Protein AF-A0A3D3X2X0-F1 (afdb_monomer)

Secondary structure (DSSP, 8-state):
------SS--------TTSSHHHHHHHHHHHHHHTT---EEEEE--SS-----TTSHHHHHHHTT-SEEEEE-SS-EEEEE--

Mean predicted aligned error: 5.51 Å

Foldseek 3Di:
DPPVPDVDDDDDDDDDPPPCPLVVLLVVQLVCVVVVRAAAEEAEDEPDDDPDDPPDSQVSNVVSRRQWYWYDYPHDIDIDGDD

Solvent-accessible surface area (backbone atoms only — not comparable to full-atom values): 5324 Å² total; per-residue (Å²): 131,86,77,83,78,59,99,59,93,83,85,89,88,86,76,68,88,90,73,42,66,63,60,53,49,38,57,46,42,42,59,35,40,76,69,72,43,85,42,72,45,81,42,85,45,62,75,81,68,88,78,81,46,90,88,37,65,71,40,44,37,46,76,23,61,32,40,30,42,37,44,34,33,94,76,52,69,50,77,46,80,60,135

Nearest PDB structures (foldseek):
  4nkr-assembly2_E  TM=4.834E-01  e=2.266E-01  Bacillus spizizenii str. W23
  6thc-assembly2_C  TM=4.000E-01  e=5.083E-01  Mycolicibacterium smegmatis
  6th2-assembly1_A  TM=3.771E-01  e=4.153E-01  Mycolicibacterium smegmatis MC2 155
  6taj-assembly2_BBB-2  TM=3.576E-01  e=1.066E+00  Escherichia coli K-12
  1bpl-assembly1_B  TM=4.172E-01  e=3.348E+00  Bacillus licheniformis

Structure (mmCIF, N/CA/C/O backbone):
data_AF-A0A3D3X2X0-F1
#
_entry.id   AF-A0A3D3X2X0-F1
#
loop_
_atom_site.group_PDB
_atom_site.id
_atom_site.type_symbol
_atom_site.label_atom_id
_atom_site.label_alt_id
_atom_site.label_comp_id
_atom_site.label_asym_id
_atom_site.label_entity_id
_atom_site.label_seq_id
_atom_site.pdbx_PDB_ins_code
_atom_site.Cartn_x
_atom_site.Cartn_y
_atom_site.Cartn_z
_atom_site.occupancy
_atom_site.B_iso_or_equiv
_atom_site.auth_seq_id
_atom_site.auth_comp_id
_atom_site.auth_asym_id
_atom_site.auth_atom_id
_atom_site.pdbx_PDB_model_num
ATOM 1 N N . MET A 1 1 ? 16.180 -9.581 24.155 1.00 43.59 1 MET A N 1
ATOM 2 C CA . MET A 1 1 ? 15.313 -9.756 22.970 1.00 43.59 1 MET A CA 1
ATOM 3 C C . MET A 1 1 ? 14.424 -8.531 22.872 1.00 43.59 1 MET A C 1
ATOM 5 O O . MET A 1 1 ? 13.640 -8.311 23.783 1.00 43.59 1 MET A O 1
ATOM 9 N N . LEU A 1 2 ? 14.601 -7.694 21.848 1.00 47.91 2 LEU A N 1
ATOM 10 C CA . LEU A 1 2 ? 13.723 -6.545 21.625 1.00 47.91 2 LEU A CA 1
ATOM 11 C C . LEU A 1 2 ? 12.378 -7.087 21.136 1.00 47.91 2 LEU A C 1
ATOM 13 O O . LEU A 1 2 ? 12.260 -7.511 19.988 1.00 47.91 2 LEU A O 1
ATOM 17 N N . THR A 1 3 ? 11.379 -7.137 22.013 1.00 58.31 3 THR A N 1
ATOM 18 C CA . THR A 1 3 ? 9.996 -7.317 21.581 1.00 58.31 3 THR A CA 1
ATOM 19 C C . THR A 1 3 ? 9.625 -6.033 20.856 1.00 58.31 3 THR A C 1
ATOM 21 O O . THR A 1 3 ? 9.388 -4.993 21.461 1.00 58.31 3 THR A O 1
ATOM 24 N N . ASN A 1 4 ? 9.693 -6.068 19.529 1.00 57.22 4 ASN A N 1
ATOM 25 C CA . ASN A 1 4 ? 9.326 -4.945 18.681 1.00 57.22 4 ASN A CA 1
ATOM 26 C C . ASN A 1 4 ? 7.795 -4.790 18.777 1.00 57.22 4 ASN A C 1
ATOM 28 O O . ASN A 1 4 ? 7.060 -5.292 17.931 1.00 57.22 4 ASN A O 1
ATOM 32 N N . GLN A 1 5 ? 7.300 -4.188 19.862 1.00 64.75 5 GLN A N 1
ATOM 33 C CA . GLN A 1 5 ? 5.876 -3.927 20.069 1.00 64.75 5 GLN A CA 1
ATOM 34 C C . GLN A 1 5 ? 5.486 -2.721 19.226 1.00 64.75 5 GLN A C 1
ATOM 36 O O . GLN A 1 5 ? 5.442 -1.585 19.692 1.00 64.75 5 GLN A O 1
ATOM 41 N N . TRP A 1 6 ? 5.262 -2.966 17.942 1.00 74.56 6 TRP A N 1
ATOM 42 C CA . TRP A 1 6 ? 4.679 -1.954 17.083 1.00 74.56 6 TRP A CA 1
ATOM 43 C C . TRP A 1 6 ? 3.217 -1.803 17.501 1.00 74.56 6 TRP A C 1
ATOM 45 O O . TRP A 1 6 ? 2.534 -2.814 17.673 1.00 74.56 6 TRP A O 1
ATOM 55 N N . PRO A 1 7 ? 2.710 -0.568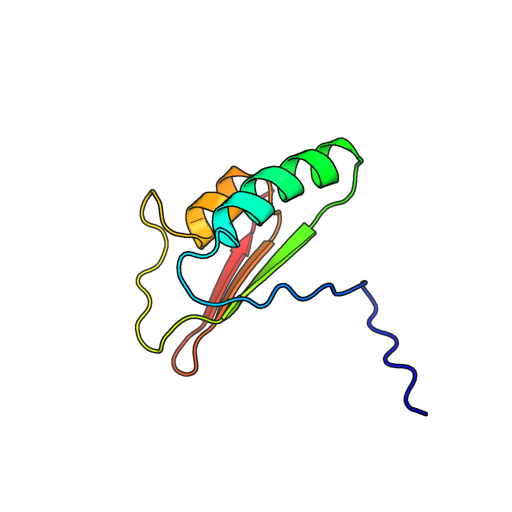 17.656 1.00 84.94 7 PRO A N 1
ATOM 56 C CA . PRO A 1 7 ? 1.334 -0.337 18.094 1.00 84.94 7 PRO A CA 1
ATOM 57 C C . PRO A 1 7 ? 0.297 -0.901 17.107 1.00 84.94 7 PRO A C 1
ATOM 59 O O . PRO A 1 7 ? -0.875 -1.026 17.449 1.00 84.94 7 PRO A O 1
ATOM 62 N N . LYS A 1 8 ? 0.722 -1.245 15.883 1.00 86.62 8 LYS A N 1
ATOM 63 C CA . LYS A 1 8 ? -0.071 -1.928 14.860 1.00 86.62 8 LYS A CA 1
ATOM 64 C C . LYS A 1 8 ? 0.721 -3.117 14.292 1.00 86.62 8 LYS A C 1
ATOM 66 O O . LYS A 1 8 ? 1.932 -2.978 14.103 1.00 86.62 8 LYS A O 1
ATOM 71 N N . PRO A 1 9 ? 0.070 -4.252 13.977 1.00 91.50 9 PRO A N 1
ATOM 72 C CA . PRO A 1 9 ? 0.715 -5.363 13.280 1.00 91.50 9 PRO A CA 1
ATOM 73 C C . PRO A 1 9 ? 1.273 -4.935 11.916 1.00 91.50 9 PRO A C 1
ATOM 75 O O . PRO A 1 9 ? 0.645 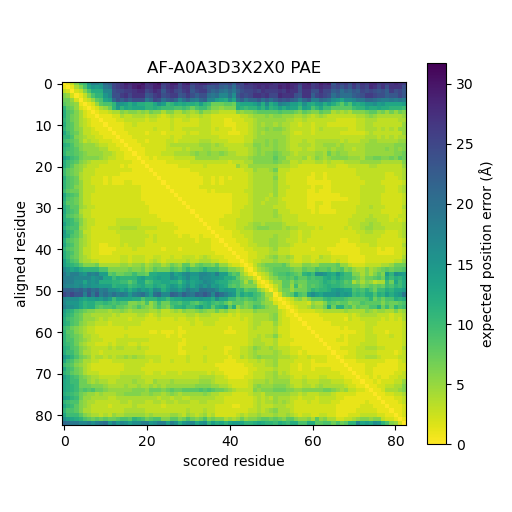-4.149 11.207 1.00 91.50 9 PRO A O 1
ATOM 78 N N . VAL A 1 10 ? 2.426 -5.487 11.528 1.00 92.38 10 VAL A N 1
ATOM 79 C CA . VAL A 1 10 ? 3.057 -5.231 10.223 1.00 92.38 10 VAL A CA 1
ATOM 80 C C . VAL A 1 10 ? 3.336 -6.543 9.507 1.00 92.38 10 VAL A C 1
ATOM 82 O O . VAL A 1 10 ? 3.916 -7.461 10.082 1.00 92.38 10 VAL A O 1
ATOM 85 N N . LEU A 1 11 ? 2.954 -6.605 8.231 1.00 93.25 11 LEU A N 1
ATOM 86 C CA . LEU A 1 11 ? 3.204 -7.735 7.343 1.00 93.25 11 LEU A CA 1
ATOM 87 C C . LEU A 1 11 ? 3.915 -7.252 6.074 1.00 93.25 11 LEU A C 1
ATOM 89 O O . LEU A 1 11 ? 3.412 -6.380 5.367 1.00 93.25 11 LEU A O 1
ATOM 93 N N . GLY A 1 12 ? 5.085 -7.825 5.786 1.00 93.81 12 GLY A N 1
ATOM 94 C CA . GLY A 1 12 ? 5.880 -7.505 4.599 1.00 93.81 12 GLY A CA 1
ATOM 95 C C . GLY A 1 12 ? 5.669 -8.504 3.460 1.00 93.81 12 GLY A C 1
ATOM 96 O O . GLY A 1 12 ? 5.693 -9.711 3.682 1.00 93.81 12 GLY A O 1
ATOM 97 N N . PHE A 1 13 ? 5.528 -8.001 2.230 1.00 93.94 13 PHE A N 1
ATOM 98 C CA . PHE A 1 13 ? 5.469 -8.810 1.007 1.00 93.94 13 PHE A CA 1
ATOM 99 C C . PHE A 1 13 ? 6.660 -8.494 0.096 1.00 93.94 13 PHE A C 1
ATOM 101 O O . PHE A 1 13 ? 6.748 -7.403 -0.468 1.00 93.94 13 PHE A O 1
ATOM 108 N N . CYS A 1 14 ? 7.547 -9.472 -0.101 1.00 92.94 14 CYS A N 1
ATOM 109 C CA . CYS A 1 14 ? 8.759 -9.337 -0.911 1.00 92.94 14 CYS A CA 1
ATOM 110 C C . CYS A 1 14 ? 8.816 -10.429 -1.984 1.00 92.94 14 CYS A C 1
ATOM 112 O O . CYS A 1 14 ? 8.652 -11.607 -1.690 1.00 92.94 14 CYS A O 1
ATOM 114 N N . ALA A 1 15 ? 9.053 -10.032 -3.232 1.00 92.38 15 ALA A N 1
ATOM 115 C CA . ALA A 1 15 ? 9.231 -10.920 -4.380 1.00 92.38 15 ALA A CA 1
ATOM 116 C C . ALA A 1 15 ? 9.802 -10.113 -5.556 1.00 92.38 15 ALA A C 1
ATOM 118 O O . ALA A 1 15 ? 9.661 -8.884 -5.580 1.00 92.38 15 ALA A O 1
ATOM 119 N N . TYR A 1 16 ? 10.367 -10.777 -6.568 1.00 91.94 16 TYR A N 1
ATOM 120 C CA . TYR A 1 16 ? 10.862 -10.118 -7.785 1.00 91.94 16 TYR A CA 1
ATOM 121 C C . TYR A 1 16 ? 9.779 -9.293 -8.500 1.00 91.94 16 TYR A C 1
ATOM 123 O O . TYR A 1 16 ? 8.577 -9.493 -8.293 1.00 91.94 16 TYR A O 1
ATOM 131 N N . SER A 1 17 ? 10.180 -8.319 -9.320 1.00 85.50 17 SER A N 1
ATOM 132 C CA . SER A 1 17 ? 9.226 -7.555 -10.138 1.00 85.50 17 SER A CA 1
ATOM 133 C C . SER A 1 17 ? 8.430 -8.489 -11.062 1.00 85.50 17 SER A C 1
ATOM 135 O O . SER A 1 17 ? 8.935 -9.527 -11.474 1.00 85.50 17 SER A O 1
ATOM 137 N N . GLY A 1 18 ? 7.164 -8.166 -11.333 1.00 87.00 18 GLY A N 1
ATOM 138 C CA . GLY A 1 18 ? 6.298 -8.979 -12.203 1.00 87.00 18 GLY A CA 1
ATOM 139 C C . GLY A 1 18 ? 5.706 -10.253 -11.578 1.00 87.00 18 GLY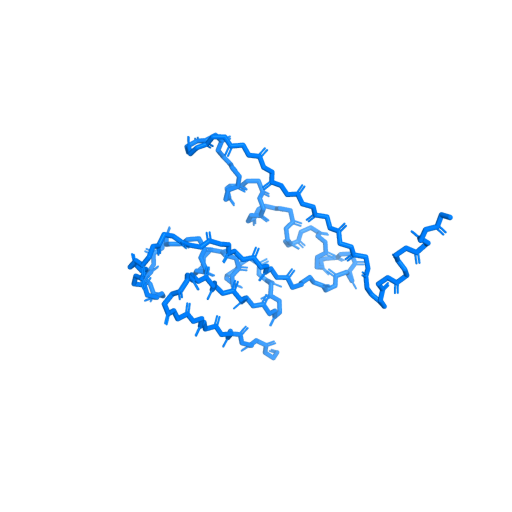 A C 1
ATOM 140 O O . GLY A 1 18 ? 4.812 -10.846 -12.162 1.00 87.00 18 GLY A O 1
ATOM 141 N N . THR A 1 19 ? 6.095 -10.637 -10.359 1.00 94.31 19 THR A N 1
ATOM 142 C CA . THR A 1 19 ? 5.606 -11.864 -9.676 1.00 94.31 19 THR A CA 1
ATOM 143 C C . THR A 1 19 ? 4.167 -11.799 -9.146 1.00 94.31 19 THR A C 1
ATOM 145 O O . THR A 1 19 ? 3.690 -12.747 -8.534 1.00 94.31 19 THR A O 1
ATOM 148 N N . GLY A 1 20 ? 3.460 -10.682 -9.342 1.00 93.56 20 GLY A N 1
ATOM 149 C CA . GLY A 1 20 ? 2.049 -10.558 -8.962 1.00 93.56 20 GLY A CA 1
ATOM 150 C C . GLY A 1 20 ? 1.763 -9.964 -7.578 1.00 93.56 20 GLY A C 1
ATOM 151 O O . GLY A 1 20 ? 0.603 -9.951 -7.185 1.00 93.56 20 GLY A O 1
ATOM 152 N N . LYS A 1 21 ? 2.753 -9.402 -6.862 1.00 94.25 21 LYS A N 1
ATOM 153 C CA . LYS A 1 21 ? 2.547 -8.719 -5.558 1.00 94.25 21 LYS A CA 1
ATOM 154 C C . LYS A 1 21 ? 1.397 -7.712 -5.577 1.00 94.25 21 LYS A C 1
ATOM 156 O O . LYS A 1 21 ? 0.515 -7.774 -4.730 1.00 94.25 21 LYS A O 1
ATOM 161 N N . THR A 1 22 ? 1.386 -6.815 -6.562 1.00 92.06 22 THR A N 1
ATOM 162 C CA . THR A 1 22 ? 0.321 -5.818 -6.705 1.00 92.06 22 THR A CA 1
ATOM 163 C C . THR A 1 22 ? -1.032 -6.490 -6.900 1.00 92.06 22 THR A C 1
ATOM 165 O O . THR A 1 22 ? -2.000 -6.111 -6.260 1.00 92.06 22 THR A O 1
ATOM 168 N N . THR A 1 23 ? -1.103 -7.530 -7.734 1.00 95.12 23 THR A N 1
ATOM 169 C CA . THR A 1 23 ? -2.345 -8.278 -7.970 1.00 95.12 23 THR A CA 1
ATOM 170 C C . THR A 1 23 ? -2.834 -8.993 -6.716 1.00 95.12 23 THR A C 1
ATOM 172 O O . THR A 1 23 ? -4.028 -8.949 -6.433 1.00 95.12 23 THR A O 1
ATOM 175 N N . LEU A 1 24 ? -1.933 -9.617 -5.957 1.00 96.56 24 LEU A N 1
ATOM 176 C CA . LEU A 1 24 ? -2.262 -10.247 -4.683 1.00 96.56 24 LEU A CA 1
ATOM 177 C C . LEU A 1 24 ? -2.822 -9.216 -3.700 1.00 96.56 24 LEU A C 1
ATOM 179 O O . LEU A 1 24 ? -3.922 -9.396 -3.188 1.00 96.56 24 LEU A O 1
ATOM 183 N N . LEU A 1 25 ? -2.092 -8.123 -3.476 1.00 95.94 25 LEU A N 1
ATOM 184 C CA . LEU A 1 25 ? -2.479 -7.099 -2.510 1.00 95.94 25 LEU A CA 1
ATOM 185 C C . LEU A 1 25 ? -3.787 -6.405 -2.906 1.00 95.94 25 LEU A C 1
ATOM 187 O O . LEU A 1 25 ? -4.674 -6.298 -2.069 1.00 95.94 25 LEU A O 1
ATOM 191 N N . SER A 1 26 ? -3.977 -6.038 -4.178 1.00 95.38 26 SER A N 1
ATOM 192 C CA . SER A 1 26 ? -5.239 -5.449 -4.656 1.00 95.38 26 SER A CA 1
ATOM 193 C C . SER A 1 26 ? -6.454 -6.369 -4.493 1.00 95.38 26 SER A C 1
ATOM 195 O O . SER A 1 26 ? -7.573 -5.876 -4.468 1.00 95.38 26 SER A O 1
ATOM 197 N N . ARG A 1 27 ? -6.262 -7.691 -4.403 1.00 97.00 27 ARG A N 1
ATOM 198 C CA . ARG A 1 27 ? -7.344 -8.647 -4.108 1.00 97.00 27 ARG A CA 1
ATOM 199 C C . ARG A 1 27 ? -7.510 -8.903 -2.614 1.00 97.00 27 ARG A C 1
ATOM 201 O O . ARG A 1 27 ? -8.615 -9.173 -2.170 1.00 97.00 27 ARG A O 1
ATOM 208 N N . LEU A 1 28 ? -6.424 -8.840 -1.847 1.00 97.06 28 LEU A N 1
ATOM 209 C CA . LEU A 1 28 ? -6.435 -9.088 -0.409 1.00 97.06 28 LEU A CA 1
ATOM 210 C C . LEU A 1 28 ? -7.047 -7.924 0.375 1.00 97.06 28 LEU A C 1
ATOM 212 O O . LEU A 1 28 ? -7.832 -8.163 1.284 1.00 97.06 28 LEU A O 1
ATOM 216 N N . ILE A 1 29 ? -6.696 -6.685 0.025 1.00 96.75 29 ILE A N 1
ATOM 217 C CA . ILE A 1 29 ? -7.176 -5.469 0.699 1.00 96.75 29 ILE A CA 1
ATOM 218 C C . ILE A 1 29 ? -8.712 -5.442 0.834 1.00 96.75 29 ILE A C 1
ATOM 220 O O . ILE A 1 29 ? -9.164 -5.325 1.970 1.00 96.75 29 ILE A O 1
ATOM 224 N N . PRO A 1 30 ? -9.525 -5.645 -0.224 1.00 97.12 30 PRO A N 1
ATOM 225 C CA . PRO A 1 30 ? -10.981 -5.604 -0.084 1.00 97.12 30 PRO A CA 1
ATOM 226 C C . PRO A 1 30 ? -11.527 -6.754 0.774 1.00 97.12 30 PRO A C 1
ATOM 228 O O . PRO A 1 30 ? -12.512 -6.576 1.474 1.00 97.12 30 PRO A O 1
ATOM 231 N N . ILE A 1 31 ? -10.872 -7.924 0.783 1.00 98.00 31 ILE A N 1
ATOM 232 C CA . ILE A 1 31 ? -11.259 -9.051 1.652 1.00 98.00 31 ILE A CA 1
ATOM 233 C C . ILE A 1 31 ? -10.995 -8.720 3.128 1.00 98.00 31 ILE A C 1
ATOM 235 O O . ILE A 1 31 ? -11.739 -9.151 4.005 1.00 98.00 31 ILE A O 1
ATOM 239 N N . LEU A 1 32 ? -9.910 -7.999 3.422 1.00 96.19 32 LEU A N 1
ATOM 240 C CA . LEU A 1 32 ? -9.618 -7.539 4.780 1.00 96.19 32 LEU A CA 1
ATOM 241 C C . LEU A 1 32 ? -10.596 -6.442 5.203 1.00 96.19 32 LEU A C 1
ATOM 243 O O . LEU A 1 32 ? -11.092 -6.483 6.328 1.00 96.19 32 LEU A O 1
ATOM 247 N N . ASP A 1 33 ? -10.914 -5.529 4.289 1.00 94.62 33 ASP A N 1
ATOM 248 C CA . ASP A 1 33 ? -11.868 -4.453 4.533 1.00 94.62 33 ASP A CA 1
ATOM 249 C C . ASP A 1 33 ? -13.278 -4.979 4.837 1.00 94.62 33 ASP A C 1
ATOM 251 O O . ASP A 1 33 ? -13.870 -4.595 5.844 1.00 94.62 33 ASP A O 1
ATOM 255 N N . ASP A 1 34 ? -13.759 -5.949 4.051 1.00 96.50 34 ASP A N 1
ATOM 256 C CA . ASP A 1 34 ? -15.039 -6.650 4.260 1.00 96.50 34 ASP A CA 1
ATOM 257 C C . ASP A 1 34 ? -15.111 -7.353 5.631 1.00 96.50 34 ASP A C 1
ATOM 259 O O . ASP A 1 34 ? -16.173 -7.505 6.231 1.00 96.50 34 ASP A O 1
ATOM 263 N N . ARG A 1 35 ? -13.953 -7.717 6.191 1.00 96.75 35 ARG A N 1
ATOM 264 C CA . ARG A 1 35 ? -13.826 -8.293 7.540 1.00 96.75 35 ARG A CA 1
ATOM 265 C C . ARG A 1 35 ? -13.644 -7.242 8.640 1.00 96.75 35 ARG A C 1
ATOM 267 O O . ARG A 1 35 ? -13.337 -7.603 9.775 1.00 96.75 35 ARG A O 1
ATOM 274 N N . GLY A 1 36 ? -13.789 -5.957 8.323 1.00 95.31 36 GLY A N 1
ATOM 275 C CA . GLY A 1 36 ? -13.608 -4.845 9.256 1.00 95.31 36 GLY A CA 1
ATOM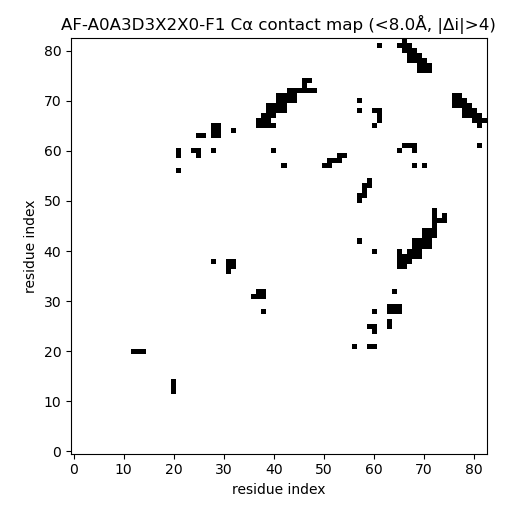 276 C C . GLY A 1 36 ? -12.146 -4.535 9.596 1.00 95.31 36 GLY A C 1
ATOM 277 O O . GLY A 1 36 ? -11.882 -3.791 10.542 1.00 95.31 36 GLY A O 1
ATOM 278 N N . ILE A 1 37 ? -11.181 -5.087 8.855 1.00 95.06 37 ILE A N 1
ATOM 279 C CA . ILE A 1 37 ? -9.749 -4.852 9.070 1.00 95.06 37 ILE A CA 1
ATOM 280 C C . ILE A 1 37 ? -9.282 -3.757 8.110 1.00 95.06 37 ILE A C 1
ATOM 282 O O . ILE A 1 37 ? -8.950 -4.018 6.954 1.00 95.06 37 ILE A O 1
ATOM 286 N N . LYS A 1 38 ? -9.199 -2.521 8.609 1.00 93.81 38 LYS A N 1
ATOM 287 C CA . LYS A 1 38 ? -8.643 -1.394 7.849 1.00 93.81 38 LYS A CA 1
ATOM 288 C C . LYS A 1 38 ? -7.129 -1.523 7.714 1.00 93.81 38 LYS A C 1
ATOM 290 O O . LYS A 1 38 ? -6.417 -1.703 8.705 1.00 93.81 38 LYS A O 1
ATOM 295 N N . VAL A 1 39 ? -6.633 -1.390 6.487 1.00 94.69 39 VAL A N 1
ATOM 296 C CA . VAL A 1 39 ? -5.210 -1.543 6.168 1.00 94.69 39 VAL A CA 1
ATOM 297 C C . VAL A 1 39 ? -4.616 -0.264 5.594 1.00 94.69 39 VAL A C 1
ATOM 299 O O . VAL A 1 39 ? -5.198 0.382 4.725 1.00 94.69 39 VAL A O 1
ATOM 302 N N . GLY A 1 40 ? -3.421 0.072 6.078 1.00 95.00 40 GLY A N 1
ATOM 303 C CA . GLY A 1 40 ? -2.526 1.022 5.428 1.00 95.00 40 GLY A CA 1
ATOM 304 C C . GLY A 1 40 ? -1.484 0.275 4.601 1.00 95.00 40 GLY A C 1
ATOM 305 O O . GLY A 1 40 ? -1.038 -0.809 4.988 1.00 95.00 40 GLY A O 1
ATOM 306 N N . VAL A 1 41 ? -1.077 0.849 3.473 1.00 95.06 41 VAL A N 1
ATOM 307 C CA . VAL A 1 41 ? -0.063 0.275 2.585 1.00 95.06 41 VAL A CA 1
ATOM 308 C C . VAL A 1 41 ? 1.151 1.188 2.523 1.00 95.06 41 VAL A C 1
ATOM 310 O O . VAL A 1 41 ? 1.038 2.375 2.234 1.00 95.06 41 VAL A O 1
ATOM 313 N N . ILE A 1 42 ? 2.334 0.611 2.739 1.00 94.06 42 ILE A N 1
ATOM 314 C CA . ILE A 1 42 ? 3.617 1.281 2.528 1.00 94.06 42 ILE A CA 1
ATOM 315 C C . ILE A 1 42 ? 4.303 0.620 1.339 1.00 94.06 42 ILE A C 1
ATOM 317 O O . ILE A 1 42 ? 4.582 -0.580 1.353 1.00 94.06 42 ILE A O 1
ATOM 321 N N . LYS A 1 43 ? 4.603 1.410 0.310 1.00 91.19 43 LYS A N 1
ATOM 322 C CA . LYS A 1 43 ? 5.335 0.969 -0.873 1.00 91.19 43 LYS A CA 1
ATOM 323 C C . LYS A 1 43 ? 6.660 1.711 -0.979 1.00 91.19 43 LYS A C 1
ATOM 325 O O . LYS A 1 43 ? 6.692 2.936 -1.082 1.00 91.19 43 LYS A O 1
ATOM 330 N N . HIS A 1 44 ? 7.746 0.949 -1.079 1.00 90.50 44 HIS A N 1
ATOM 331 C CA . HIS A 1 44 ? 9.020 1.492 -1.529 1.00 90.50 44 HIS A CA 1
ATOM 332 C C . HIS A 1 44 ? 9.032 1.629 -3.057 1.00 90.50 44 HIS A C 1
ATOM 334 O O . HIS A 1 44 ? 8.691 0.689 -3.781 1.00 90.50 44 HIS A O 1
ATOM 340 N N . ALA A 1 45 ? 9.403 2.805 -3.549 1.00 85.00 45 ALA A N 1
ATOM 341 C CA . ALA A 1 45 ? 9.485 3.115 -4.966 1.00 85.00 45 ALA A CA 1
ATOM 342 C 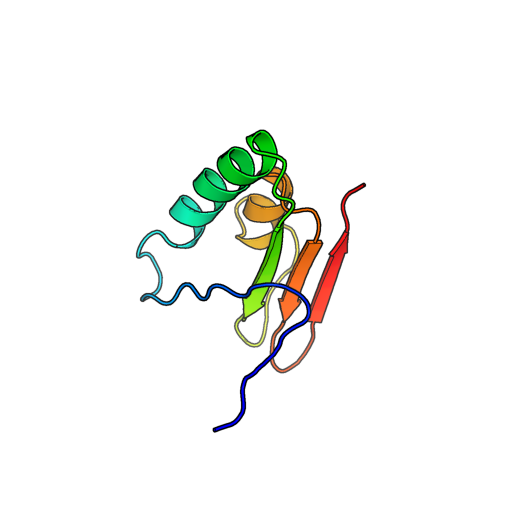C . ALA A 1 45 ? 10.927 3.412 -5.390 1.00 85.00 45 ALA A C 1
ATOM 344 O O . ALA A 1 45 ? 11.742 3.895 -4.6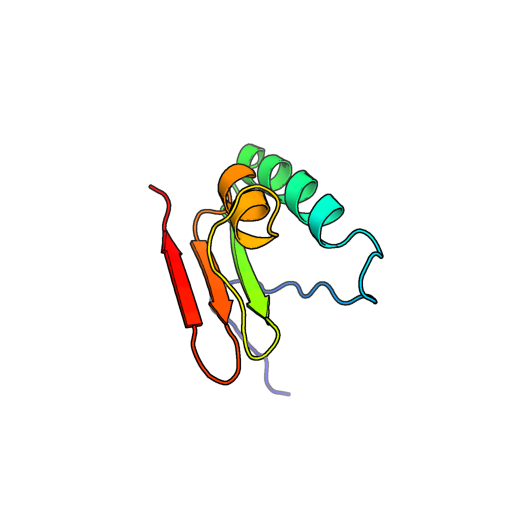04 1.00 85.00 45 ALA A O 1
ATOM 345 N N . HIS A 1 46 ? 11.215 3.164 -6.669 1.00 79.44 46 HIS A N 1
ATOM 346 C CA . HIS A 1 46 ? 12.456 3.609 -7.299 1.00 79.44 46 HIS A CA 1
ATOM 347 C C . HIS A 1 46 ? 12.560 5.148 -7.267 1.00 79.44 46 HIS A C 1
ATOM 349 O O . HIS A 1 46 ? 11.548 5.839 -7.138 1.00 79.44 46 HIS A O 1
ATOM 355 N N . HIS A 1 47 ? 13.788 5.676 -7.352 1.00 69.88 47 HIS A N 1
ATOM 356 C CA . HIS A 1 47 ? 14.131 7.083 -7.075 1.00 69.88 47 HIS A CA 1
ATOM 357 C C . HIS A 1 47 ? 13.232 8.130 -7.745 1.00 69.88 47 HIS A C 1
ATOM 359 O O . HIS A 1 47 ? 12.965 9.173 -7.151 1.00 69.88 47 HIS A O 1
ATOM 365 N N . GLU A 1 48 ? 12.762 7.858 -8.959 1.00 66.38 48 GLU A N 1
ATOM 366 C CA . GLU A 1 48 ? 11.791 8.682 -9.669 1.00 66.38 48 GLU A CA 1
ATOM 367 C C . GLU A 1 48 ? 10.510 7.873 -9.839 1.00 66.38 48 GLU A C 1
ATOM 369 O O . GLU A 1 48 ? 10.441 6.931 -10.626 1.00 66.38 48 GLU A O 1
ATOM 374 N N . PHE A 1 49 ? 9.489 8.212 -9.055 1.00 68.19 49 PHE A N 1
ATOM 375 C CA . PHE A 1 49 ? 8.157 7.643 -9.218 1.00 68.19 49 PHE A CA 1
ATOM 376 C C . PHE A 1 49 ? 7.180 8.751 -9.564 1.00 68.19 49 PHE A C 1
ATOM 378 O O . PHE A 1 49 ? 7.047 9.708 -8.812 1.00 68.19 49 PHE A O 1
ATOM 385 N N . GLU A 1 50 ? 6.486 8.642 -10.690 1.00 64.31 50 GLU A N 1
ATOM 386 C CA . GLU A 1 50 ? 5.308 9.466 -10.945 1.00 64.31 50 GLU A CA 1
ATOM 387 C C . GLU A 1 50 ? 4.149 8.947 -10.096 1.00 64.31 50 GLU A C 1
ATOM 389 O O . GLU A 1 50 ? 3.906 7.737 -10.030 1.00 64.31 50 GLU A O 1
ATOM 394 N N . MET A 1 51 ? 3.461 9.861 -9.421 1.00 66.25 51 MET A N 1
ATOM 395 C CA . MET A 1 51 ? 2.315 9.512 -8.598 1.00 66.25 51 MET A CA 1
ATOM 396 C C . MET A 1 51 ? 1.043 9.450 -9.442 1.00 66.25 51 MET A C 1
ATOM 398 O O . MET A 1 51 ? 0.877 10.222 -10.381 1.00 66.25 51 MET A O 1
ATOM 402 N N . ASP A 1 52 ? 0.170 8.528 -9.047 1.00 61.28 52 ASP A N 1
ATOM 403 C CA . ASP A 1 52 ? -1.270 8.534 -9.308 1.00 61.28 52 ASP A CA 1
ATOM 404 C C . ASP A 1 52 ? -1.693 8.692 -10.773 1.00 61.28 52 ASP A C 1
ATOM 406 O O . ASP A 1 52 ? -2.453 9.571 -11.168 1.00 61.28 52 ASP A O 1
ATOM 410 N N . ARG A 1 53 ? -1.202 7.762 -11.594 1.00 71.75 53 ARG A N 1
ATOM 411 C CA . ARG A 1 53 ? -1.817 7.428 -12.879 1.00 71.75 53 ARG A CA 1
ATOM 412 C C . ARG A 1 53 ? -2.553 6.104 -12.751 1.00 71.75 53 ARG A C 1
ATOM 414 O O . ARG A 1 53 ? -2.098 5.204 -12.033 1.00 71.75 53 ARG A O 1
ATOM 421 N N . GLU A 1 54 ? -3.654 5.983 -13.483 1.00 74.69 54 GLU A N 1
ATOM 422 C CA . GLU A 1 54 ? -4.395 4.734 -13.607 1.00 74.69 54 GLU A CA 1
ATOM 423 C C . GLU A 1 54 ? -3.439 3.568 -13.928 1.00 74.69 54 GLU A C 1
ATOM 425 O O . GLU A 1 54 ? -2.495 3.692 -14.713 1.00 74.69 54 GLU A O 1
ATOM 430 N N . GLY A 1 55 ? -3.625 2.441 -13.237 1.00 76.38 55 GLY A N 1
ATOM 431 C CA . GLY A 1 55 ? -2.806 1.236 -13.400 1.00 76.38 55 GLY A CA 1
ATOM 432 C C . GLY A 1 55 ? -1.516 1.162 -12.567 1.00 76.38 55 GLY A C 1
ATOM 433 O O . GLY A 1 55 ? -0.943 0.073 -12.461 1.00 76.38 55 GLY A O 1
ATOM 434 N N . LYS A 1 56 ? -1.059 2.243 -11.915 1.00 86.94 56 LYS A N 1
ATOM 435 C CA . LYS A 1 56 ? 0.072 2.177 -10.962 1.00 86.94 56 LYS A CA 1
ATOM 436 C C . LYS A 1 56 ? -0.342 1.508 -9.646 1.00 86.94 56 LYS A C 1
ATOM 438 O O . LYS A 1 56 ? -1.501 1.555 -9.249 1.00 86.94 56 LYS A O 1
ATOM 443 N N . ASP A 1 57 ? 0.620 0.924 -8.928 1.00 87.31 57 ASP A N 1
ATOM 444 C CA . ASP A 1 57 ? 0.336 0.207 -7.673 1.00 87.31 57 ASP A CA 1
ATOM 4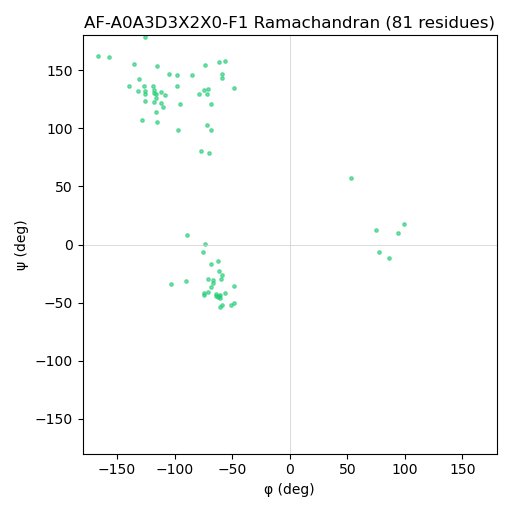45 C C . ASP A 1 57 ? -0.390 1.074 -6.632 1.00 87.31 57 ASP A C 1
ATOM 447 O O . ASP A 1 57 ? -1.329 0.601 -6.009 1.00 87.31 57 ASP A O 1
ATOM 451 N N . SER A 1 58 ? 0.003 2.345 -6.469 1.00 88.38 58 SER A N 1
ATOM 452 C CA . SER A 1 58 ? -0.633 3.258 -5.507 1.00 88.38 58 SER A CA 1
ATOM 453 C C . SER A 1 58 ? -2.108 3.488 -5.827 1.00 88.38 58 SER A C 1
ATOM 455 O O . SER A 1 58 ? -2.947 3.369 -4.941 1.00 88.38 58 SER A O 1
ATOM 457 N N . PHE A 1 59 ? -2.423 3.708 -7.107 1.00 90.25 59 PHE A N 1
ATOM 458 C CA . PHE A 1 59 ? -3.794 3.826 -7.596 1.00 90.25 59 PHE A CA 1
ATOM 459 C C . PHE A 1 59 ? -4.581 2.537 -7.335 1.00 90.25 59 PHE A C 1
ATOM 461 O O . PHE A 1 59 ? -5.696 2.575 -6.822 1.00 90.25 59 PHE A O 1
ATOM 468 N N . ARG A 1 60 ? -3.981 1.377 -7.635 1.00 92.94 60 ARG A N 1
ATOM 469 C CA . ARG A 1 60 ? -4.621 0.067 -7.448 1.00 92.94 60 ARG A CA 1
ATOM 470 C C . ARG A 1 60 ? -4.861 -0.285 -5.981 1.00 92.94 60 ARG A C 1
ATOM 472 O O . ARG A 1 60 ? -5.818 -0.994 -5.704 1.00 92.94 60 ARG A O 1
ATOM 479 N N . PHE A 1 61 ? -4.004 0.142 -5.055 1.00 93.75 61 PHE A N 1
ATOM 480 C CA . PHE A 1 61 ? -4.213 -0.089 -3.620 1.00 93.75 61 PHE A CA 1
ATOM 481 C C . PHE A 1 61 ? -5.296 0.823 -3.052 1.00 93.75 61 PHE A C 1
ATOM 483 O O . PHE A 1 61 ? -6.154 0.343 -2.317 1.00 93.75 61 PHE A O 1
ATOM 490 N N . ARG A 1 62 ? -5.302 2.097 -3.459 1.00 92.31 62 ARG A N 1
ATOM 491 C CA . ARG A 1 62 ? -6.344 3.064 -3.102 1.00 92.31 62 ARG A CA 1
ATOM 492 C C . ARG A 1 62 ? -7.721 2.591 -3.575 1.00 92.31 62 ARG A C 1
ATOM 494 O O . ARG A 1 62 ? -8.623 2.425 -2.766 1.00 92.31 62 ARG A O 1
ATOM 501 N N . GLN A 1 63 ? -7.845 2.236 -4.858 1.00 93.19 63 GLN A N 1
ATOM 502 C CA . GLN A 1 63 ? -9.079 1.661 -5.413 1.00 93.19 63 GLN A CA 1
ATOM 503 C C . GLN A 1 63 ? -9.513 0.354 -4.740 1.00 93.19 63 GLN A C 1
ATOM 505 O O . GLN A 1 63 ? -10.699 0.055 -4.693 1.00 93.19 63 GLN A O 1
ATOM 510 N N . ALA A 1 64 ? -8.566 -0.433 -4.230 1.00 94.06 64 ALA A N 1
ATOM 511 C CA . ALA A 1 64 ? -8.867 -1.673 -3.528 1.00 94.06 64 ALA A CA 1
ATOM 512 C C . ALA A 1 64 ? -9.411 -1.453 -2.102 1.00 94.06 64 ALA A C 1
ATOM 514 O O . ALA A 1 64 ? -9.794 -2.433 -1.469 1.00 94.06 64 ALA A O 1
ATOM 515 N N . GLY A 1 65 ? -9.440 -0.210 -1.600 1.00 93.31 65 GLY A N 1
ATOM 516 C CA . GLY A 1 65 ? -9.953 0.138 -0.271 1.00 93.31 65 GLY A CA 1
ATOM 517 C C . GLY A 1 65 ? -8.877 0.324 0.803 1.00 93.31 65 GLY A C 1
ATOM 518 O O . GLY A 1 65 ? -9.183 0.274 1.992 1.00 93.31 65 GLY A O 1
ATOM 519 N N . ALA A 1 66 ? -7.605 0.514 0.430 1.00 94.12 66 ALA A N 1
ATOM 520 C CA . ALA A 1 66 ? -6.587 0.888 1.410 1.00 94.12 66 ALA A CA 1
ATOM 521 C C . ALA A 1 66 ? -6.858 2.312 1.919 1.00 94.12 66 ALA A C 1
ATOM 523 O O . ALA A 1 66 ? -6.853 3.249 1.125 1.00 94.12 66 ALA A O 1
ATOM 524 N N . GLY A 1 67 ? -7.052 2.469 3.233 1.00 93.06 67 GLY A N 1
ATOM 525 C CA . GLY A 1 67 ? -7.383 3.770 3.834 1.00 93.06 67 GLY A CA 1
ATOM 526 C C . GLY A 1 67 ? -6.216 4.761 3.828 1.00 93.06 67 GLY A C 1
ATOM 527 O O . GLY A 1 67 ? -6.414 5.964 3.735 1.00 93.06 67 GLY A O 1
ATOM 528 N N . GLU A 1 68 ? -4.986 4.246 3.884 1.00 94.44 68 GLU A N 1
ATOM 529 C CA . GLU A 1 68 ? -3.760 5.039 3.779 1.00 94.44 68 GLU A CA 1
ATOM 530 C C . GLU A 1 68 ? -2.812 4.380 2.781 1.00 94.44 68 GLU A C 1
ATOM 532 O O . GLU A 1 68 ? -2.537 3.177 2.882 1.00 94.44 68 GLU A O 1
ATOM 537 N N . VAL A 1 69 ? -2.255 5.155 1.852 1.00 94.81 69 VAL A N 1
ATOM 538 C CA . VAL A 1 69 ? -1.228 4.673 0.918 1.00 94.81 69 VAL A CA 1
ATOM 539 C C . VAL A 1 69 ? -0.020 5.602 0.953 1.00 94.81 69 VAL A C 1
ATOM 541 O O . VAL A 1 69 ? -0.044 6.706 0.412 1.00 94.81 69 VAL A O 1
ATOM 544 N N . LEU A 1 70 ? 1.070 5.125 1.555 1.00 94.00 70 LEU A N 1
ATOM 545 C CA . LEU A 1 70 ? 2.371 5.785 1.552 1.00 94.00 70 LEU A CA 1
ATOM 546 C C . LEU A 1 70 ? 3.236 5.219 0.425 1.00 94.00 70 LEU A C 1
ATOM 548 O O . LEU A 1 70 ? 3.576 4.033 0.417 1.00 94.00 70 LEU A O 1
ATOM 552 N N . VAL A 1 71 ? 3.666 6.080 -0.492 1.00 92.44 71 VAL A N 1
ATOM 553 C CA . VAL A 1 71 ? 4.698 5.754 -1.482 1.00 92.44 71 VAL A CA 1
ATOM 554 C C . VAL A 1 71 ? 5.957 6.532 -1.139 1.00 92.44 71 VAL A C 1
ATOM 556 O O . VAL A 1 71 ? 5.947 7.761 -1.152 1.00 92.44 71 VAL A O 1
ATOM 559 N N . ALA A 1 72 ? 7.048 5.828 -0.846 1.00 91.88 72 ALA A N 1
ATOM 560 C CA . ALA A 1 72 ? 8.301 6.434 -0.411 1.00 91.88 72 ALA A CA 1
ATOM 561 C C . ALA A 1 72 ? 9.487 5.978 -1.268 1.00 91.88 72 ALA A C 1
ATOM 563 O O . ALA A 1 72 ? 9.656 4.796 -1.561 1.00 91.88 72 ALA A O 1
ATOM 564 N N . SER A 1 73 ? 10.342 6.927 -1.624 1.00 90.12 73 SER A N 1
ATOM 565 C CA . SER A 1 73 ? 11.651 6.711 -2.248 1.00 90.12 73 SER A CA 1
ATOM 566 C C . SER A 1 73 ? 12.723 7.422 -1.421 1.00 90.12 73 SER A C 1
ATOM 568 O O . SER A 1 73 ? 12.406 8.123 -0.462 1.00 90.12 73 SER A O 1
ATOM 570 N N . SER A 1 74 ? 13.990 7.320 -1.822 1.00 88.94 74 SER A N 1
ATOM 571 C CA . SER A 1 74 ? 15.063 8.081 -1.170 1.00 88.94 74 SER A CA 1
ATOM 572 C C . SER A 1 74 ? 14.999 9.598 -1.408 1.00 88.94 74 SER A C 1
ATOM 574 O O . SER A 1 74 ? 15.679 10.337 -0.705 1.00 88.94 74 SER A O 1
ATOM 576 N N . ARG A 1 75 ? 14.243 10.073 -2.411 1.00 87.88 75 ARG A N 1
ATOM 577 C CA . ARG A 1 75 ? 14.187 11.500 -2.791 1.00 87.88 75 ARG A CA 1
ATOM 578 C C . ARG A 1 75 ? 12.925 12.206 -2.306 1.00 87.88 75 ARG A C 1
ATOM 580 O O . ARG A 1 75 ? 12.959 13.395 -2.019 1.00 87.88 75 ARG A O 1
ATOM 58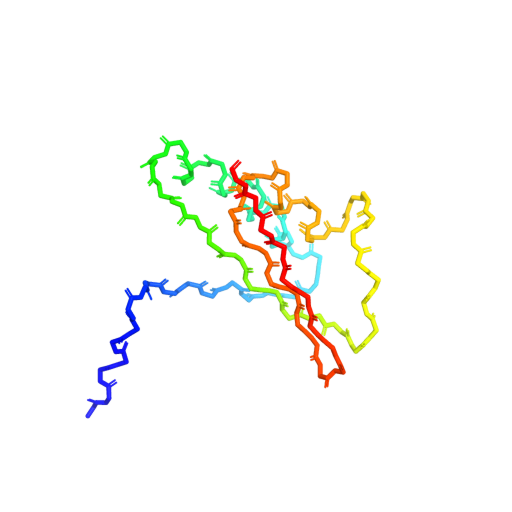7 N N . ARG A 1 76 ? 11.803 11.489 -2.273 1.00 88.25 76 ARG A N 1
ATOM 588 C CA . ARG A 1 76 ? 10.496 12.017 -1.867 1.00 88.25 76 ARG A CA 1
ATOM 589 C C . ARG A 1 76 ? 9.569 10.913 -1.389 1.00 88.25 76 ARG A C 1
ATOM 591 O O . ARG A 1 76 ? 9.755 9.744 -1.744 1.00 88.25 76 ARG A O 1
ATOM 598 N N . TRP A 1 77 ? 8.540 11.314 -0.662 1.00 92.12 77 TRP A N 1
ATOM 599 C CA . TRP A 1 77 ? 7.430 10.469 -0.248 1.00 92.12 77 TRP A CA 1
ATOM 600 C C . TRP A 1 77 ? 6.112 11.208 -0.453 1.00 92.12 77 TRP A C 1
ATOM 602 O O . TRP A 1 77 ? 6.105 12.439 -0.463 1.00 92.12 77 TRP A O 1
ATOM 612 N N . VAL A 1 78 ? 5.024 10.455 -0.614 1.00 91.38 78 VAL A N 1
ATOM 613 C CA . VAL A 1 78 ? 3.654 10.981 -0.574 1.00 91.38 78 VAL A CA 1
ATOM 614 C C . VAL A 1 78 ? 2.741 10.026 0.180 1.00 91.38 78 VAL A C 1
ATOM 616 O O . VAL A 1 78 ? 2.819 8.815 -0.023 1.00 91.38 78 VAL A O 1
ATOM 619 N N . LEU A 1 79 ? 1.891 10.599 1.033 1.00 93.56 79 LEU A N 1
ATOM 620 C CA . LEU A 1 79 ? 0.822 9.924 1.756 1.00 93.56 79 LEU A CA 1
ATOM 621 C C . LEU A 1 79 ? -0.531 10.332 1.165 1.00 93.56 79 LEU A C 1
ATOM 623 O O . LEU A 1 79 ? -0.804 11.522 1.017 1.00 93.56 79 LEU A O 1
ATOM 627 N N . LEU A 1 80 ? -1.347 9.338 0.833 1.00 90.56 80 LEU A N 1
ATOM 628 C CA . LEU A 1 80 ? -2.726 9.494 0.378 1.00 90.56 80 LEU A CA 1
ATOM 629 C C . LEU A 1 80 ? -3.657 8.945 1.454 1.00 90.56 80 LEU A C 1
ATOM 631 O O . LEU A 1 80 ? -3.450 7.813 1.891 1.00 90.56 80 LEU A O 1
ATOM 635 N N . HIS A 1 81 ? -4.675 9.725 1.802 1.00 92.44 81 HIS A N 1
ATOM 636 C CA . HIS A 1 81 ? -5.684 9.398 2.802 1.00 92.44 81 HIS A CA 1
ATOM 637 C C . HIS A 1 81 ? -7.066 9.330 2.142 1.00 92.44 81 HIS A C 1
ATOM 639 O O . HIS A 1 81 ? -7.418 10.237 1.385 1.00 92.44 81 HIS A O 1
ATOM 645 N N . GLU A 1 82 ? -7.834 8.284 2.440 1.00 83.38 82 GLU A N 1
ATOM 646 C CA . GLU A 1 82 ? -9.225 8.103 2.002 1.00 83.38 82 GLU A CA 1
ATOM 647 C C . GLU A 1 82 ? -10.155 8.048 3.225 1.00 83.38 82 GLU A C 1
ATOM 649 O O . GLU A 1 82 ? -9.882 7.301 4.169 1.00 83.38 82 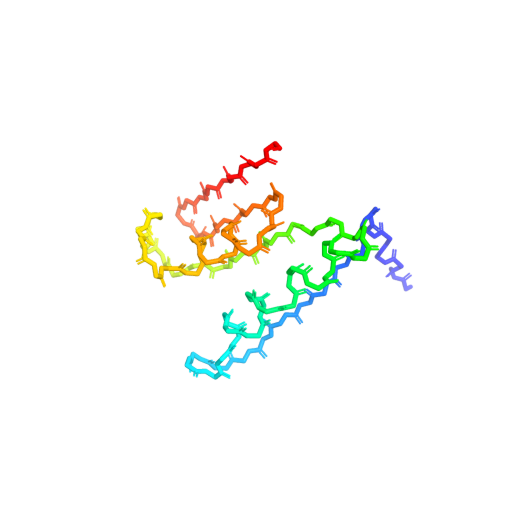GLU A O 1
ATOM 654 N N . ASN A 1 83 ? -11.233 8.845 3.188 1.00 64.12 83 ASN A N 1
ATOM 655 C CA . ASN A 1 83 ? -12.257 8.944 4.240 1.00 64.12 83 ASN A CA 1
ATOM 656 C C . ASN A 1 83 ? -13.377 7.918 4.046 1.00 64.12 83 ASN A C 1
ATOM 658 O O . ASN A 1 83 ? -13.982 7.925 2.950 1.00 64.12 83 ASN A O 1
#

pLDDT: mean 86.96, std 12.18, range [43.59, 98.0]

Sequence (83 aa):
MLTNQWPKPVLGFCAYSGTGKTTLLSRLIPILDDRGIKVGVIKHAHHEFEMDREGKDSFRFRQAGAGEVLVASSRRWVLLHEN

Radius of gyration: 13.49 Å; Cα contacts (8 Å, |Δi|>4): 97; chains: 1; bounding box: 30×24×37 Å